Protein AF-A0A1E4SS97-F1 (afdb_monomer_lite)

pLDDT: mean 75.09, std 14.87, range [43.16, 93.31]

Secondary structure (DSSP, 8-state):
-HHHHTTS----HHHHS----------HHHHHHHHHHTT------HHHHHHHHHHHHHHHHHHHTTTTTS-----TT-GGGTS---TTT--------HHHHHHHHHT----GGGT-TT--GGG-

Radius of gyration: 25.34 Å; chains: 1; bounding box: 56×34×71 Å

Foldseek 3Di:
DVVVVVVPPDDDPCNVQPQQPQPDQDDLVVLLVVCVVVVHDSPDDPVVSVVSRVVVSNVVSSVCVVVPPDPPPDDDDDPPVVPPPPVVVPPPDPDCDPVNVVVCLVVDDQDVVVVSPPDDSVVD

Structure (mmCIF, N/CA/C/O backbone):
data_AF-A0A1E4SS97-F1
#
_entry.id   AF-A0A1E4SS97-F1
#
loop_
_atom_site.group_PDB
_atom_site.id
_atom_site.type_symbol
_atom_site.label_atom_id
_atom_site.label_alt_id
_atom_site.label_comp_id
_atom_site.label_asym_id
_atom_site.label_entity_id
_atom_site.label_seq_id
_atom_site.pdbx_PDB_ins_code
_atom_site.Cartn_x
_atom_site.Cartn_y
_atom_site.Cartn_z
_atom_site.occupancy
_atom_site.B_iso_or_equiv
_atom_site.auth_seq_id
_atom_site.auth_comp_id
_atom_site.auth_asym_id
_atom_site.auth_atom_id
_atom_site.pdbx_PDB_model_num
ATOM 1 N N . GLN A 1 1 ? 13.329 -4.434 40.244 1.00 61.56 1 GLN A N 1
ATOM 2 C CA . GLN A 1 1 ? 13.500 -3.279 39.335 1.00 61.56 1 GLN A CA 1
ATOM 3 C C . GLN A 1 1 ? 12.632 -3.389 38.078 1.00 61.56 1 GLN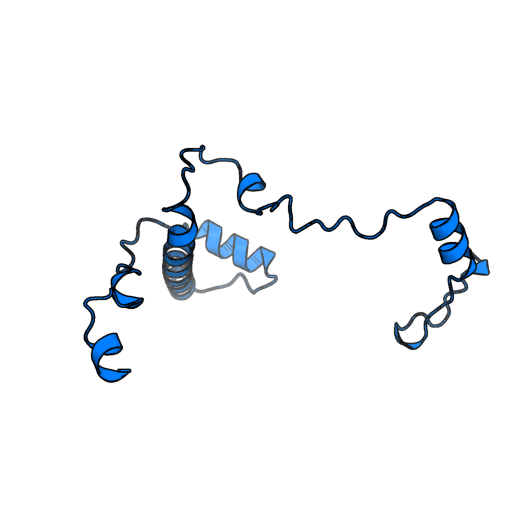 A C 1
ATOM 5 O O . GLN A 1 1 ? 11.941 -2.434 37.769 1.00 61.56 1 GLN A O 1
ATOM 10 N N . ILE A 1 2 ? 12.565 -4.538 37.392 1.00 74.44 2 ILE A N 1
ATOM 11 C CA . ILE A 1 2 ? 11.685 -4.705 36.210 1.00 74.44 2 ILE A CA 1
ATOM 12 C C . ILE A 1 2 ? 10.187 -4.711 36.585 1.00 74.44 2 ILE A C 1
ATOM 14 O O . ILE A 1 2 ? 9.381 -4.032 35.962 1.00 74.44 2 ILE A O 1
ATOM 18 N N . GLN A 1 3 ? 9.805 -5.406 37.663 1.00 78.31 3 GLN A N 1
ATOM 19 C CA . GLN A 1 3 ? 8.399 -5.484 38.102 1.00 78.31 3 GLN A CA 1
ATOM 20 C C . GLN A 1 3 ? 7.800 -4.146 38.562 1.00 78.31 3 GLN A C 1
ATOM 22 O O . GLN A 1 3 ? 6.588 -3.980 38.523 1.00 78.31 3 GLN A O 1
ATOM 27 N N . SER A 1 4 ? 8.622 -3.197 39.016 1.00 80.69 4 SER A N 1
ATOM 28 C CA . SER A 1 4 ? 8.157 -1.845 39.353 1.00 80.69 4 SER A CA 1
ATOM 29 C C . SER A 1 4 ? 7.884 -1.002 38.107 1.00 80.69 4 SER A C 1
ATOM 31 O O . SER A 1 4 ? 7.065 -0.097 38.171 1.00 80.69 4 SER A O 1
ATOM 33 N N . LEU A 1 5 ? 8.526 -1.324 36.979 1.00 79.62 5 LEU A N 1
ATOM 34 C CA . LEU A 1 5 ? 8.365 -0.622 35.706 1.00 79.62 5 LEU A CA 1
ATOM 35 C C . LEU A 1 5 ? 7.023 -0.974 35.044 1.00 79.62 5 LEU A C 1
ATOM 37 O O . LEU A 1 5 ? 6.318 -0.089 34.586 1.00 79.62 5 LEU A O 1
ATOM 41 N N . PHE A 1 6 ? 6.608 -2.244 35.116 1.00 79.38 6 PHE A N 1
ATOM 42 C CA . PHE A 1 6 ? 5.282 -2.696 34.660 1.00 79.38 6 PHE A CA 1
ATOM 43 C C . PHE A 1 6 ? 4.113 -2.257 35.555 1.00 79.38 6 PHE A C 1
ATOM 45 O O . PHE A 1 6 ? 2.960 -2.381 35.161 1.00 79.38 6 PHE A O 1
ATOM 52 N N . LYS A 1 7 ? 4.395 -1.781 36.774 1.00 84.75 7 LYS A N 1
ATOM 53 C CA . LYS A 1 7 ? 3.386 -1.232 37.697 1.00 84.75 7 LYS A CA 1
ATOM 54 C C . LYS A 1 7 ? 3.227 0.282 37.562 1.00 84.75 7 LYS A C 1
ATOM 56 O O . LYS A 1 7 ? 2.414 0.865 38.276 1.00 84.75 7 LYS A O 1
ATOM 61 N N . ALA A 1 8 ? 4.021 0.919 36.702 1.00 82.56 8 ALA A N 1
ATOM 62 C CA . ALA A 1 8 ? 3.850 2.328 36.410 1.00 82.56 8 ALA A CA 1
ATO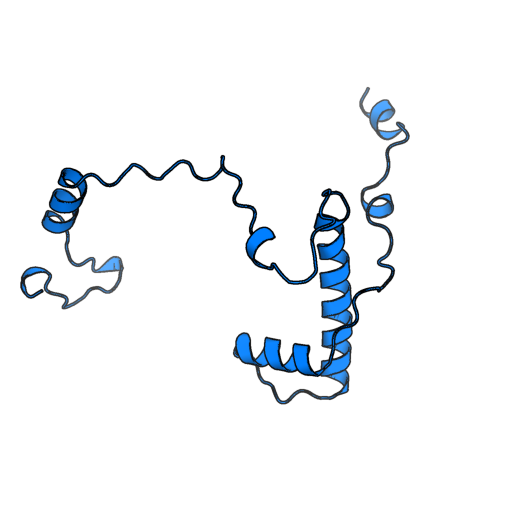M 63 C C . ALA A 1 8 ? 2.520 2.530 35.659 1.00 82.56 8 ALA A C 1
ATOM 65 O O . ALA A 1 8 ? 2.199 1.729 34.780 1.00 82.56 8 ALA A O 1
ATOM 66 N N . PRO A 1 9 ? 1.742 3.575 35.986 1.00 81.62 9 PRO A N 1
ATOM 67 C CA . PRO A 1 9 ? 0.533 3.910 35.249 1.00 81.62 9 PRO A CA 1
ATOM 68 C C . PRO A 1 9 ? 0.929 4.499 33.892 1.00 81.62 9 PRO A C 1
ATOM 70 O O . PRO A 1 9 ? 1.092 5.707 33.740 1.00 81.62 9 PRO A O 1
ATOM 73 N N . THR A 1 10 ? 1.145 3.626 32.916 1.00 83.62 10 THR A N 1
ATOM 74 C CA . THR A 1 10 ? 1.391 3.983 31.518 1.00 83.62 10 THR A CA 1
ATOM 75 C C . THR A 1 10 ? 0.208 3.540 30.682 1.00 83.62 10 THR A C 1
ATOM 77 O O . THR A 1 10 ? -0.300 2.439 30.894 1.00 83.62 10 THR A O 1
ATOM 80 N N . TRP A 1 11 ? -0.196 4.360 29.715 1.00 80.44 11 TRP A N 1
ATOM 81 C CA . TRP A 1 11 ? -1.229 3.962 28.765 1.00 80.44 11 TRP A CA 1
ATOM 82 C C . TRP A 1 11 ? -0.807 2.724 27.986 1.00 80.44 11 TRP A C 1
ATOM 84 O O . TRP A 1 11 ? 0.344 2.607 27.550 1.00 80.44 11 TRP A O 1
ATOM 94 N N . SER A 1 12 ? -1.750 1.809 27.788 1.00 83.50 12 SER A N 1
ATOM 95 C CA . SER A 1 12 ? -1.553 0.738 26.821 1.00 83.50 12 SER A CA 1
ATOM 96 C C . SER A 1 12 ? -1.679 1.291 25.399 1.00 83.50 12 SER A C 1
ATOM 98 O O . SER A 1 12 ? -2.383 2.267 25.143 1.00 83.50 12 SER A O 1
ATOM 100 N N . VAL A 1 13 ? -1.014 0.654 24.433 1.00 80.00 13 VAL A N 1
ATOM 101 C CA . VAL A 1 13 ? -1.152 1.034 23.013 1.00 80.00 13 VAL A CA 1
ATOM 102 C C . VAL A 1 13 ? -2.613 0.914 22.552 1.00 80.00 13 VAL A C 1
ATOM 104 O O . VAL A 1 13 ? -3.061 1.690 21.717 1.00 80.00 13 VAL A O 1
ATOM 107 N N . GLN A 1 14 ? -3.367 -0.019 23.138 1.00 80.62 14 GLN A N 1
ATOM 108 C CA . GLN A 1 14 ? -4.795 -0.207 22.874 1.00 80.62 14 GLN A CA 1
ATOM 109 C C . GLN A 1 14 ? -5.657 0.925 23.444 1.00 80.62 14 GLN A C 1
ATOM 111 O O . GLN A 1 14 ? -6.658 1.276 22.840 1.00 80.62 14 GLN A O 1
ATOM 116 N N . GLU A 1 15 ? -5.282 1.503 24.586 1.00 77.25 15 GLU A N 1
ATOM 117 C CA . GLU A 1 15 ? -5.957 2.685 25.142 1.00 77.25 15 GLU A CA 1
ATOM 118 C C . GLU A 1 15 ? -5.622 3.950 24.353 1.00 77.25 15 GLU A C 1
ATOM 120 O O . GLU A 1 15 ? -6.464 4.831 24.200 1.00 77.25 15 GLU A O 1
ATOM 125 N N . LEU A 1 16 ? -4.391 4.041 23.845 1.00 76.06 16 LEU A N 1
ATOM 126 C CA . LEU A 1 16 ? -3.957 5.167 23.026 1.00 76.06 16 LEU A CA 1
ATOM 127 C C . LEU A 1 16 ? -4.688 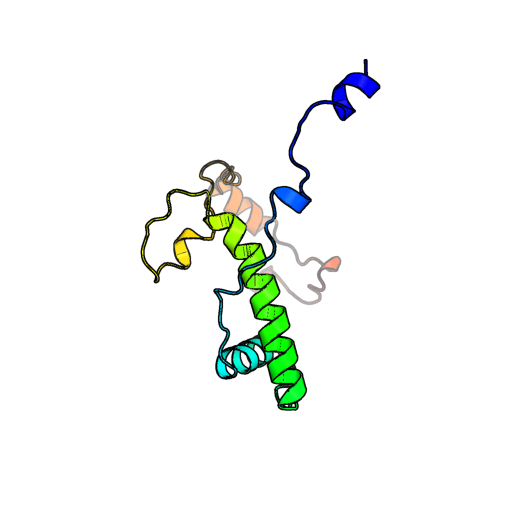5.180 21.675 1.00 76.06 16 LEU A C 1
ATOM 129 O O . LEU A 1 16 ? -5.172 6.224 21.244 1.00 76.06 16 LEU A O 1
ATOM 133 N N . LEU A 1 17 ? -4.814 4.015 21.039 1.00 73.81 17 LEU A N 1
ATOM 134 C CA . LEU A 1 17 ? -5.598 3.814 19.823 1.00 73.81 17 LEU A CA 1
ATOM 135 C C . LEU A 1 17 ? -7.081 3.690 20.195 1.00 73.81 17 LEU A C 1
ATOM 137 O O . LEU A 1 17 ? -7.597 2.589 20.374 1.00 73.81 17 LEU A O 1
ATOM 141 N N . HIS A 1 18 ? -7.762 4.825 20.350 1.00 68.50 18 HIS A N 1
ATOM 142 C CA . HIS A 1 18 ? -9.192 4.841 20.654 1.00 68.50 18 HIS A CA 1
ATOM 143 C C . HIS A 1 18 ? -9.960 4.036 19.592 1.00 68.50 18 HIS A C 1
ATOM 145 O O . HIS A 1 18 ? -9.584 4.015 18.418 1.00 68.50 18 HIS A O 1
ATOM 151 N N . ALA A 1 19 ? -11.039 3.353 19.995 1.00 60.12 19 ALA A N 1
ATOM 152 C CA . ALA A 1 19 ? -11.884 2.642 19.041 1.00 60.12 19 ALA A CA 1
ATOM 153 C C . ALA A 1 19 ? -12.340 3.632 17.952 1.00 60.12 19 ALA A C 1
ATOM 155 O O . ALA A 1 19 ? -12.828 4.710 18.308 1.00 60.12 19 ALA A O 1
ATOM 156 N N . PRO A 1 20 ? -12.161 3.306 16.658 1.00 58.09 20 PRO A N 1
ATOM 157 C CA . PRO A 1 20 ? -12.397 4.247 15.575 1.00 58.09 20 PRO A CA 1
ATOM 158 C C . PRO A 1 20 ? -13.853 4.714 15.617 1.00 58.09 20 PRO A C 1
ATOM 160 O O . PRO A 1 20 ? -14.768 3.959 15.294 1.00 58.09 20 PRO A O 1
ATOM 163 N N . GLN A 1 21 ? -14.076 5.963 16.026 1.00 59.09 21 GLN A N 1
ATOM 164 C CA . GLN A 1 21 ? -15.313 6.668 15.717 1.00 59.09 21 GLN A CA 1
ATOM 165 C C . GLN A 1 21 ? -15.261 6.879 14.203 1.00 59.09 21 GLN A C 1
ATOM 167 O O . GLN A 1 21 ? -14.374 7.562 13.690 1.00 59.09 21 GLN A O 1
ATOM 172 N N . SER A 1 22 ? -16.104 6.152 13.475 1.00 58.75 22 SER A N 1
ATOM 173 C CA . SER A 1 22 ? -16.066 6.049 12.018 1.00 58.75 22 SER A CA 1
ATOM 174 C C . SER A 1 22 ? -16.521 7.356 11.362 1.00 58.75 22 SER A C 1
ATOM 176 O O . SER A 1 22 ? -17.655 7.466 10.904 1.00 58.75 22 SER A O 1
ATOM 178 N N . ASP A 1 23 ? -15.630 8.344 11.318 1.00 65.00 23 ASP A N 1
ATOM 179 C CA . ASP A 1 23 ? -15.859 9.621 10.632 1.00 65.00 23 ASP A CA 1
ATOM 180 C C . ASP A 1 23 ? -15.631 9.518 9.114 1.00 65.00 23 ASP A C 1
ATOM 182 O O . ASP A 1 23 ? -16.080 10.373 8.351 1.00 65.00 23 ASP A O 1
ATOM 186 N N . VAL A 1 24 ? -14.917 8.486 8.647 1.00 72.00 24 VAL A N 1
ATOM 187 C CA . VAL A 1 24 ? -14.557 8.335 7.231 1.00 72.00 24 VAL A CA 1
ATOM 188 C C . VAL A 1 24 ? -15.586 7.467 6.513 1.00 72.00 24 VAL A C 1
ATOM 190 O O . VAL A 1 24 ? -15.517 6.238 6.545 1.00 72.00 24 VAL A O 1
ATOM 193 N N . SER A 1 25 ? -16.531 8.105 5.825 1.00 78.88 25 SER A N 1
ATOM 194 C CA . SER A 1 25 ? -17.457 7.419 4.920 1.00 78.88 25 SER A CA 1
ATOM 195 C C . SER A 1 25 ? -16.825 7.236 3.539 1.00 78.88 25 SER A C 1
ATOM 197 O O . SER A 1 25 ? -16.277 8.179 2.966 1.00 78.88 25 SER A O 1
ATOM 199 N N . ILE A 1 26 ? -16.891 6.017 3.000 1.00 82.75 26 ILE A N 1
ATOM 200 C CA . ILE A 1 26 ? -16.358 5.685 1.678 1.00 82.75 26 ILE A CA 1
ATOM 201 C C . ILE A 1 26 ? -17.514 5.408 0.726 1.00 82.75 26 ILE A C 1
ATOM 203 O O . ILE A 1 26 ? -18.322 4.513 0.957 1.00 82.75 26 ILE A O 1
ATOM 207 N N . ASP A 1 27 ? -17.558 6.162 -0.371 1.00 86.88 27 ASP A N 1
ATOM 208 C CA . ASP A 1 27 ? -18.530 5.942 -1.437 1.00 86.88 27 ASP A CA 1
ATOM 209 C C . ASP A 1 27 ? -18.246 4.646 -2.219 1.00 86.88 27 ASP A C 1
ATOM 211 O O . ASP A 1 27 ? -17.094 4.312 -2.523 1.00 86.88 27 ASP A O 1
ATOM 215 N N . LYS A 1 28 ? -19.317 3.961 -2.633 1.00 82.31 28 LYS A N 1
ATOM 216 C CA . LYS A 1 28 ? -19.271 2.740 -3.456 1.00 82.31 28 LYS A CA 1
ATOM 217 C C . LYS A 1 28 ? -18.509 2.974 -4.772 1.00 82.31 28 LYS A C 1
ATOM 219 O O . LYS A 1 28 ? -17.689 2.156 -5.197 1.00 82.31 28 LYS A O 1
ATOM 224 N N . GLY A 1 29 ? -18.657 4.159 -5.373 1.00 85.19 29 GLY A N 1
ATOM 225 C CA . GLY A 1 29 ? -17.916 4.551 -6.573 1.00 85.19 29 GLY A CA 1
ATOM 226 C C . GLY A 1 29 ? -16.394 4.575 -6.385 1.00 85.19 29 GLY A C 1
ATOM 227 O O . GLY A 1 29 ? -15.652 4.290 -7.330 1.00 85.19 29 GLY A O 1
ATOM 228 N N . SER A 1 30 ? -15.907 4.865 -5.176 1.00 87.06 30 SER A N 1
ATOM 229 C CA . SER A 1 30 ? -14.476 4.849 -4.851 1.00 87.06 30 SER A CA 1
ATOM 230 C C . SER A 1 30 ? -13.926 3.428 -4.753 1.00 87.06 30 SER A C 1
ATOM 232 O O . SER A 1 30 ? -12.834 3.171 -5.261 1.00 87.06 30 SER A O 1
ATOM 234 N N . VAL A 1 31 ? -14.698 2.486 -4.204 1.00 88.75 31 VAL A N 1
ATOM 235 C CA . VAL A 1 31 ? -14.313 1.065 -4.134 1.00 88.75 31 VAL A CA 1
ATOM 236 C C . VAL A 1 31 ? -14.104 0.499 -5.540 1.00 88.75 31 VAL A C 1
ATOM 238 O O . VAL A 1 31 ? -13.052 -0.072 -5.829 1.00 88.75 31 VAL A O 1
ATOM 241 N N . ARG A 1 32 ? -15.035 0.751 -6.469 1.00 88.19 32 ARG A N 1
ATOM 242 C CA . ARG A 1 32 ? -14.899 0.302 -7.870 1.00 88.19 32 ARG A CA 1
ATOM 243 C C . ARG A 1 32 ? -13.702 0.924 -8.583 1.00 88.19 32 ARG A C 1
ATOM 245 O O . ARG A 1 32 ? -13.032 0.246 -9.363 1.00 88.19 32 ARG A O 1
ATOM 252 N N . LYS A 1 33 ? -13.413 2.204 -8.322 1.00 90.50 33 LYS A N 1
ATOM 253 C CA . LYS A 1 33 ? -12.223 2.880 -8.867 1.00 90.50 33 LYS A CA 1
ATOM 254 C C . LYS A 1 33 ? -10.938 2.223 -8.373 1.00 90.50 33 LYS A C 1
ATOM 256 O O . LYS A 1 33 ? -10.060 1.961 -9.189 1.00 90.50 33 LYS A O 1
ATOM 261 N N . ILE A 1 34 ? -10.846 1.928 -7.076 1.00 91.06 34 ILE A N 1
ATOM 262 C CA . ILE A 1 34 ? -9.681 1.259 -6.485 1.00 91.06 34 ILE A CA 1
ATOM 263 C C . ILE A 1 34 ? -9.502 -0.127 -7.102 1.00 91.06 34 ILE A C 1
ATOM 265 O O . ILE A 1 34 ? -8.418 -0.426 -7.591 1.00 91.06 34 ILE A O 1
ATOM 269 N N . LEU A 1 35 ? -10.568 -0.928 -7.193 1.00 91.88 35 LEU A N 1
ATOM 270 C CA . LEU A 1 35 ? -10.507 -2.252 -7.823 1.00 91.88 35 LEU A CA 1
ATOM 271 C C . LEU A 1 35 ? -9.994 -2.178 -9.265 1.00 91.88 35 LEU A C 1
ATOM 273 O O . LEU A 1 35 ? -9.106 -2.941 -9.643 1.00 91.88 35 LEU A O 1
ATOM 277 N N . LYS A 1 36 ? -10.484 -1.207 -10.045 1.00 93.25 36 LYS A N 1
ATOM 278 C CA . LYS A 1 36 ? -10.028 -0.981 -11.420 1.00 93.25 36 LYS A CA 1
ATOM 279 C C . LYS A 1 36 ? -8.545 -0.602 -11.489 1.00 93.25 36 LYS A C 1
ATOM 281 O O . LYS A 1 36 ? -7.830 -1.135 -12.332 1.00 93.25 36 LYS A O 1
ATOM 286 N N . LEU A 1 37 ? -8.084 0.309 -10.629 1.00 93.31 37 LEU A N 1
ATOM 287 C CA . LEU A 1 37 ? -6.681 0.747 -10.590 1.00 93.31 37 LEU A CA 1
ATOM 288 C C . LEU A 1 37 ? -5.738 -0.367 -10.123 1.00 93.31 37 LEU A C 1
ATOM 290 O O . LEU A 1 37 ? -4.616 -0.461 -10.607 1.00 93.31 37 LEU A O 1
ATOM 294 N N . SER A 1 38 ? -6.207 -1.238 -9.233 1.00 93.00 38 SER A N 1
ATOM 295 C CA . SER A 1 38 ? -5.469 -2.413 -8.769 1.00 93.00 38 SER A CA 1
ATOM 296 C C . SER A 1 38 ? -5.464 -3.572 -9.774 1.00 93.00 38 SER A C 1
ATOM 298 O O . SER A 1 38 ? -4.880 -4.613 -9.486 1.00 93.00 38 SER A O 1
ATOM 300 N N . GLY A 1 39 ? -6.121 -3.430 -10.933 1.00 92.12 39 GLY A N 1
ATOM 301 C CA . GLY A 1 39 ? -6.246 -4.507 -11.920 1.00 92.12 39 GLY A CA 1
ATOM 302 C C . GLY A 1 39 ? -7.090 -5.690 -11.430 1.00 92.12 39 GLY A C 1
ATOM 303 O O . GLY A 1 39 ? -6.947 -6.803 -11.936 1.00 92.12 39 GLY A O 1
ATOM 304 N N . LEU A 1 40 ? -7.951 -5.469 -10.434 1.00 91.44 40 LEU A N 1
ATOM 305 C CA . LEU A 1 40 ? -8.843 -6.478 -9.874 1.00 91.44 40 LEU A CA 1
ATOM 306 C C . LEU A 1 40 ? -10.183 -6.494 -10.615 1.00 91.44 40 LEU A C 1
ATOM 308 O O . LEU A 1 40 ? -10.575 -5.534 -11.281 1.00 91.44 40 LEU A O 1
ATOM 312 N N . LYS A 1 41 ? -10.904 -7.613 -10.492 1.00 88.88 41 LYS A N 1
ATOM 313 C CA . LYS A 1 41 ? -12.236 -7.760 -11.086 1.00 88.88 41 LYS A CA 1
ATOM 314 C C . LYS A 1 41 ? -13.193 -6.727 -10.489 1.00 88.88 41 LYS A C 1
ATOM 316 O O . LYS A 1 41 ? -13.274 -6.585 -9.273 1.00 88.88 41 LYS A O 1
ATOM 321 N N . THR A 1 42 ? -13.921 -6.033 -11.358 1.00 82.00 42 THR A N 1
ATOM 322 C CA . THR A 1 42 ? -14.882 -4.986 -10.978 1.00 82.00 42 THR A CA 1
ATOM 323 C C . THR A 1 42 ? -16.316 -5.492 -10.857 1.00 82.00 42 THR A C 1
ATOM 325 O O . THR A 1 42 ? -17.156 -4.788 -10.304 1.00 82.00 42 THR A O 1
ATOM 328 N N . ASP A 1 43 ? -16.592 -6.698 -11.357 1.00 84.12 43 ASP A N 1
ATOM 329 C CA . ASP A 1 43 ? -17.890 -7.363 -11.233 1.00 84.12 43 ASP A CA 1
ATOM 330 C C . ASP A 1 43 ? -17.995 -8.029 -9.857 1.00 84.12 43 ASP A C 1
ATOM 332 O O . ASP A 1 43 ? -17.782 -9.233 -9.708 1.00 84.12 43 ASP A O 1
ATOM 336 N N . ILE A 1 44 ? -18.257 -7.208 -8.842 1.00 85.81 44 ILE A N 1
ATOM 337 C CA . ILE A 1 44 ? -18.479 -7.631 -7.457 1.00 85.81 44 ILE A CA 1
ATOM 338 C C . ILE A 1 44 ? -19.953 -7.495 -7.078 1.00 85.81 44 ILE A C 1
ATOM 340 O O . ILE A 1 44 ? -20.681 -6.666 -7.629 1.00 85.81 44 ILE A O 1
ATOM 344 N N . THR A 1 45 ? -20.399 -8.317 -6.131 1.00 90.75 45 THR A N 1
ATOM 345 C CA . THR A 1 45 ? -21.759 -8.209 -5.589 1.00 90.75 45 THR A CA 1
ATOM 346 C C . THR A 1 45 ? -21.896 -6.976 -4.693 1.00 90.75 45 THR A C 1
ATOM 348 O O . THR A 1 45 ? -20.920 -6.505 -4.111 1.00 90.75 45 THR A O 1
ATOM 351 N N . GLU A 1 46 ? -23.117 -6.457 -4.533 1.00 87.06 46 GLU A N 1
ATOM 352 C CA . GLU A 1 46 ? -23.362 -5.281 -3.681 1.00 87.06 46 GLU A CA 1
ATOM 353 C C . GLU A 1 46 ? -22.967 -5.528 -2.212 1.00 87.06 46 GLU A C 1
ATOM 355 O O . GLU A 1 46 ? -22.455 -4.633 -1.545 1.00 87.06 46 GLU A O 1
ATOM 360 N N . GLN A 1 47 ? -23.116 -6.768 -1.738 1.00 88.62 47 GLN A N 1
ATOM 361 C CA . GLN A 1 47 ? -22.702 -7.178 -0.396 1.00 88.62 47 GLN A CA 1
ATOM 362 C C . GLN A 1 47 ? -21.174 -7.169 -0.224 1.00 88.62 47 GLN A C 1
ATOM 364 O O . GLN A 1 47 ? -20.660 -6.778 0.824 1.00 88.62 47 GLN A O 1
ATOM 369 N N . GLU A 1 48 ? -20.426 -7.603 -1.241 1.00 87.25 48 GLU A N 1
ATOM 370 C CA . GLU A 1 48 ? -18.961 -7.537 -1.226 1.00 87.25 48 GLU A CA 1
ATOM 371 C C . GLU A 1 48 ? -18.469 -6.093 -1.315 1.00 87.25 48 GLU A C 1
ATOM 373 O O . GLU A 1 48 ? -17.496 -5.736 -0.656 1.00 87.25 48 GLU A O 1
ATOM 378 N N . GLU A 1 49 ? -19.158 -5.255 -2.089 1.00 88.44 49 GLU A N 1
ATOM 379 C CA . GLU A 1 49 ? -18.863 -3.829 -2.208 1.00 88.44 49 GLU A CA 1
ATOM 380 C C . GLU A 1 49 ? -19.019 -3.100 -0.868 1.00 88.44 49 GLU A C 1
ATOM 382 O O . GLU A 1 49 ? -18.136 -2.337 -0.477 1.00 88.44 49 GLU A O 1
ATOM 387 N N . GLU A 1 50 ? -20.097 -3.381 -0.135 1.00 89.19 50 GLU A N 1
ATOM 388 C CA . GLU A 1 50 ? -20.350 -2.821 1.195 1.00 89.19 50 GLU A CA 1
ATOM 389 C C . GLU A 1 50 ? -19.314 -3.299 2.218 1.00 89.19 50 GLU A C 1
ATOM 391 O O . GLU A 1 50 ? -18.699 -2.487 2.909 1.00 89.19 50 GLU A O 1
ATOM 396 N N . ARG A 1 51 ? -19.004 -4.600 2.227 1.00 90.56 51 ARG A N 1
ATOM 397 C CA . ARG A 1 51 ? -17.955 -5.156 3.091 1.00 90.56 51 ARG A CA 1
ATOM 398 C C . ARG A 1 51 ? -16.584 -4.531 2.818 1.00 90.56 51 ARG A C 1
ATOM 400 O O . ARG A 1 51 ? -15.813 -4.293 3.748 1.00 90.56 51 ARG A O 1
ATOM 407 N N . LEU A 1 52 ? -16.251 -4.292 1.549 1.00 89.88 52 LEU A N 1
ATOM 408 C CA . LEU A 1 52 ? -15.003 -3.631 1.166 1.00 89.88 52 LEU A CA 1
ATOM 409 C C . LEU A 1 52 ? -14.996 -2.158 1.580 1.00 89.88 52 LEU A C 1
ATOM 411 O O . LEU A 1 52 ? -13.964 -1.677 2.045 1.00 89.88 52 LEU A O 1
ATOM 415 N N . ALA A 1 53 ? -16.126 -1.460 1.458 1.00 89.38 53 ALA A N 1
ATOM 416 C CA . ALA A 1 53 ? -16.261 -0.080 1.912 1.00 89.38 53 ALA A CA 1
ATOM 417 C C . ALA A 1 53 ? -16.067 0.039 3.434 1.00 89.38 53 ALA A C 1
ATOM 419 O O . ALA A 1 53 ? -15.302 0.892 3.883 1.00 89.38 53 ALA A O 1
ATOM 420 N N . GLU A 1 54 ? -16.677 -0.848 4.223 1.00 88.44 54 GLU A N 1
ATOM 421 C CA . GLU A 1 54 ? -16.508 -0.903 5.683 1.00 88.44 54 GLU A CA 1
ATOM 422 C C . GLU A 1 54 ? -15.063 -1.221 6.089 1.00 88.44 54 GLU A C 1
ATOM 424 O O . GLU A 1 54 ? -14.477 -0.557 6.954 1.00 88.44 54 GLU A O 1
ATOM 429 N N . ALA A 1 55 ? -14.453 -2.216 5.438 1.00 88.56 55 ALA A N 1
ATOM 430 C CA . ALA A 1 55 ? -13.070 -2.593 5.704 1.00 88.56 55 ALA A CA 1
ATOM 431 C C . ALA A 1 55 ? -12.108 -1.439 5.386 1.00 88.56 55 ALA A C 1
ATOM 433 O O . ALA A 1 55 ? -11.224 -1.124 6.186 1.00 88.56 55 ALA A O 1
ATOM 434 N N . LEU A 1 56 ? -12.305 -0.775 4.245 1.00 89.31 56 LEU A N 1
ATOM 435 C CA . LEU A 1 56 ? -11.480 0.352 3.828 1.00 89.31 56 LEU A CA 1
ATOM 436 C C . LEU A 1 56 ? -11.708 1.580 4.724 1.00 89.31 56 LEU A C 1
ATOM 438 O O . LEU A 1 56 ? -10.750 2.276 5.048 1.00 89.31 56 LEU A O 1
ATOM 442 N N . SER A 1 57 ? -12.938 1.815 5.189 1.00 87.31 57 SER A N 1
ATOM 443 C CA . SER A 1 57 ? -13.259 2.877 6.152 1.00 87.31 57 SER A CA 1
ATOM 444 C C . SER A 1 57 ? -12.522 2.659 7.475 1.00 87.31 57 SER A C 1
ATOM 446 O O . SER A 1 57 ? -11.887 3.578 8.001 1.00 87.31 57 SER A O 1
ATOM 448 N N . THR A 1 58 ? -12.507 1.419 7.968 1.00 85.25 58 THR A N 1
ATOM 449 C CA . THR A 1 58 ? -11.785 1.043 9.191 1.00 85.25 58 THR A CA 1
ATOM 450 C C . THR A 1 58 ? -10.282 1.278 9.039 1.00 85.25 58 THR A C 1
ATOM 452 O O . THR A 1 58 ? -9.653 1.895 9.900 1.00 85.25 58 THR A O 1
ATOM 455 N N . GLN A 1 59 ? -9.706 0.838 7.916 1.00 86.38 59 GLN A N 1
ATOM 456 C CA . GLN A 1 59 ? -8.290 1.044 7.605 1.00 86.38 59 GLN A CA 1
ATOM 457 C C . GLN A 1 59 ? -7.941 2.532 7.498 1.00 86.38 59 GLN A C 1
ATOM 459 O O . GLN A 1 59 ? -6.943 2.972 8.065 1.00 86.38 59 GLN A O 1
ATOM 464 N N . MET A 1 60 ? -8.774 3.322 6.819 1.00 83.94 60 MET A N 1
ATOM 465 C CA . MET A 1 60 ? -8.541 4.753 6.648 1.00 83.94 60 MET A CA 1
ATOM 466 C C . MET A 1 60 ? -8.671 5.514 7.968 1.00 83.94 60 MET A C 1
ATOM 468 O O . MET A 1 60 ? -7.888 6.420 8.234 1.00 83.94 60 MET A O 1
ATOM 472 N N . THR A 1 61 ? -9.605 5.114 8.832 1.00 82.44 61 THR A N 1
ATOM 473 C CA . THR A 1 61 ? -9.761 5.707 10.166 1.00 82.44 61 THR A CA 1
ATOM 474 C C . THR A 1 61 ? -8.554 5.388 11.046 1.00 82.44 61 THR A C 1
ATOM 476 O O . THR A 1 61 ? -8.055 6.260 11.751 1.00 82.44 61 THR A O 1
ATOM 479 N N . PHE A 1 62 ? -8.004 4.175 10.958 1.00 83.00 62 PHE A N 1
ATOM 480 C CA . PHE A 1 62 ? -6.748 3.852 11.632 1.00 83.00 62 PHE A CA 1
ATOM 481 C C . PHE A 1 62 ? -5.587 4.717 11.116 1.00 83.00 62 PHE A C 1
ATOM 483 O O . PHE A 1 62 ? -4.864 5.316 11.906 1.00 83.00 62 PHE A O 1
ATOM 490 N N . ILE A 1 63 ? -5.458 4.862 9.795 1.00 82.56 63 ILE A N 1
ATOM 491 C CA . ILE A 1 63 ? -4.427 5.701 9.167 1.00 82.56 63 ILE A CA 1
ATOM 492 C C . ILE A 1 63 ? -4.597 7.185 9.536 1.00 82.56 63 ILE A C 1
ATOM 494 O O . ILE A 1 63 ? -3.597 7.879 9.716 1.00 82.56 63 ILE A O 1
ATOM 498 N N . LYS A 1 64 ? -5.832 7.673 9.718 1.00 77.75 64 LYS A N 1
ATOM 499 C CA . LYS A 1 64 ? -6.133 9.056 10.128 1.00 77.75 64 LYS A CA 1
ATOM 500 C C . LYS A 1 64 ? -5.427 9.453 11.431 1.00 77.75 64 LYS A C 1
ATOM 502 O O . LYS A 1 64 ? -4.964 10.587 11.532 1.00 77.75 64 LYS A O 1
ATOM 507 N N . HIS A 1 65 ? -5.237 8.519 12.367 1.00 76.56 65 HIS A N 1
ATOM 508 C CA . HIS A 1 65 ? -4.525 8.767 13.629 1.00 76.56 65 HIS A CA 1
ATOM 509 C C . HIS A 1 65 ? -3.072 9.236 13.418 1.00 76.56 65 HIS A C 1
ATOM 511 O O . HIS A 1 65 ? -2.503 9.886 14.292 1.00 76.56 65 HIS A O 1
A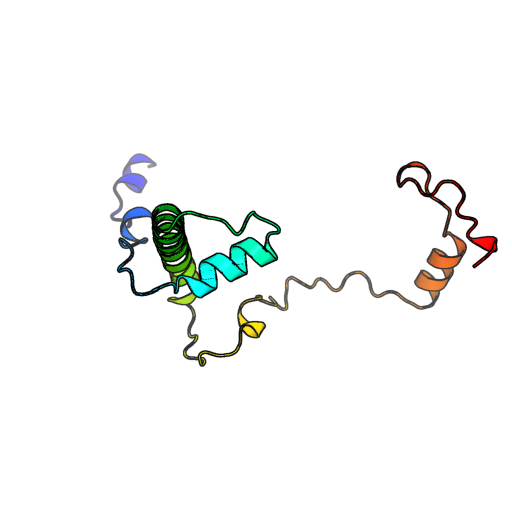TOM 517 N N . LEU A 1 66 ? -2.466 8.963 12.254 1.00 74.56 66 LEU A N 1
ATOM 518 C CA . LEU A 1 66 ? -1.138 9.484 11.904 1.00 74.56 66 LEU A CA 1
ATOM 519 C C . LEU A 1 66 ? -1.131 11.005 11.677 1.00 74.56 66 LEU A C 1
ATOM 521 O O . LEU A 1 66 ? -0.073 11.623 11.787 1.00 74.56 66 LEU A O 1
ATOM 525 N N . TYR A 1 67 ? -2.288 11.603 11.377 1.00 70.44 67 TYR A N 1
ATOM 526 C CA . TYR A 1 67 ? -2.435 13.023 11.041 1.00 70.44 67 TYR A CA 1
ATOM 527 C C . TYR A 1 67 ? -3.015 13.862 12.187 1.00 70.44 67 TYR A C 1
ATOM 529 O O . TYR A 1 67 ? -2.826 15.075 12.205 1.00 70.44 67 TYR A O 1
ATOM 537 N N . GLU A 1 68 ? -3.673 13.239 13.170 1.00 67.69 68 GLU A N 1
ATOM 538 C CA . GLU A 1 68 ? -4.339 13.930 14.290 1.00 67.69 68 GLU A CA 1
ATOM 539 C C . GLU A 1 68 ? -3.365 14.619 15.269 1.00 67.69 68 GLU A C 1
ATOM 541 O O . GLU A 1 68 ? -3.771 15.511 16.010 1.00 67.69 68 GLU A O 1
ATOM 546 N N . GLY A 1 69 ? -2.076 14.254 15.251 1.00 59.03 69 GLY A N 1
ATOM 547 C CA . GLY A 1 69 ? -1.024 14.852 16.090 1.00 59.03 69 GLY A CA 1
ATOM 548 C C . GLY A 1 69 ? -0.053 15.789 15.361 1.00 59.03 69 GLY A C 1
ATOM 549 O O . GLY A 1 69 ? 0.850 16.339 15.989 1.00 59.03 69 GLY A O 1
ATOM 550 N N . SER A 1 70 ? -0.197 15.960 14.046 1.00 53.72 70 SER A N 1
ATOM 551 C CA . SER A 1 70 ? 0.510 17.003 13.298 1.00 53.72 70 SER A CA 1
ATOM 552 C C . SER A 1 70 ? -0.368 18.247 13.258 1.00 53.72 70 SER A C 1
ATOM 554 O O . SER A 1 70 ? -1.555 18.117 12.983 1.00 53.72 70 SER A O 1
ATOM 556 N N . ASP A 1 71 ? 0.187 19.438 13.488 1.00 48.09 71 ASP A N 1
ATOM 557 C CA . ASP A 1 71 ? -0.479 20.742 13.307 1.00 48.09 71 ASP A CA 1
ATOM 558 C C . ASP A 1 71 ? -0.865 21.014 11.831 1.00 48.09 71 ASP A C 1
ATOM 560 O O . ASP A 1 71 ? -0.548 22.047 11.250 1.00 48.09 71 ASP A O 1
ATOM 564 N N . ALA A 1 72 ? -1.569 20.088 11.184 1.00 48.81 72 ALA A N 1
ATOM 565 C CA . ALA A 1 72 ? -2.069 20.194 9.828 1.00 48.81 72 ALA A CA 1
ATOM 566 C C . ALA A 1 72 ? -3.531 20.651 9.866 1.00 48.81 72 ALA A C 1
ATOM 568 O O . ALA A 1 72 ? -4.449 19.969 9.416 1.00 48.81 72 ALA A O 1
ATOM 569 N N . LYS A 1 73 ? -3.747 21.879 10.347 1.00 46.06 73 LYS A N 1
ATOM 570 C CA . LYS A 1 73 ? -4.857 22.706 9.853 1.00 46.06 73 LYS A CA 1
ATOM 571 C C . LYS A 1 73 ? -4.516 23.198 8.443 1.00 46.06 73 LYS A C 1
ATOM 573 O O . LYS A 1 73 ? -4.453 24.398 8.203 1.00 46.06 73 LYS A O 1
ATOM 578 N N . GLU A 1 74 ? -4.292 22.292 7.499 1.00 46.91 74 GLU A N 1
ATOM 579 C CA . GLU A 1 74 ? -4.115 22.650 6.095 1.00 46.91 74 GLU A CA 1
ATOM 580 C C . GLU A 1 74 ? -5.056 21.825 5.225 1.00 46.91 74 GLU A C 1
ATOM 582 O O . GLU A 1 74 ? -4.835 20.657 4.942 1.00 46.91 74 GLU A O 1
ATOM 587 N N . ARG A 1 75 ? -6.156 22.501 4.873 1.00 44.78 75 ARG A N 1
ATOM 588 C CA . ARG A 1 75 ? -6.959 22.399 3.649 1.00 44.78 75 ARG A CA 1
ATOM 589 C C . ARG A 1 75 ? -6.944 21.040 2.938 1.00 44.78 75 ARG A C 1
ATOM 591 O O . ARG A 1 75 ? -5.985 20.675 2.265 1.00 44.78 75 ARG A O 1
ATOM 598 N N . GLU A 1 76 ? -8.115 20.409 2.949 1.00 47.41 76 GLU A N 1
ATOM 599 C CA . GLU A 1 76 ? -8.575 19.417 1.975 1.00 47.41 76 GLU A CA 1
ATOM 600 C C . GLU A 1 76 ? -8.231 19.857 0.533 1.00 47.41 76 GLU A C 1
ATOM 602 O O . GLU A 1 76 ? -8.938 20.666 -0.061 1.00 47.41 76 GLU A O 1
ATOM 607 N N . SER A 1 77 ? -7.088 19.424 -0.010 1.00 48.16 77 SER A N 1
ATOM 608 C CA . SER A 1 77 ? -6.786 19.359 -1.460 1.00 48.16 77 SER A CA 1
ATOM 609 C C . SER A 1 77 ? -5.335 18.991 -1.781 1.00 48.16 77 SER A C 1
ATOM 611 O O . SER A 1 77 ? -5.065 18.640 -2.926 1.00 48.16 77 SER A O 1
ATOM 613 N N . SER A 1 78 ? -4.400 19.021 -0.828 1.00 43.16 78 SER A N 1
ATOM 614 C CA . SER A 1 78 ? -2.996 18.727 -1.138 1.00 43.16 78 SER A CA 1
ATOM 615 C C . SER A 1 78 ? -2.595 17.320 -0.692 1.00 43.16 78 SER A C 1
ATOM 617 O O . SER A 1 78 ? -2.097 17.118 0.408 1.00 43.16 78 SER A O 1
ATOM 619 N N . ASN A 1 79 ? -2.786 16.327 -1.566 1.00 50.44 79 ASN A N 1
ATOM 620 C CA . ASN A 1 79 ? -2.130 15.017 -1.421 1.00 50.44 79 ASN A CA 1
ATOM 621 C C . ASN A 1 79 ? -0.589 15.121 -1.536 1.00 50.44 79 ASN A C 1
ATOM 623 O O . ASN A 1 79 ? 0.112 14.175 -1.184 1.00 50.44 79 ASN A O 1
ATOM 627 N N . ASP A 1 80 ? -0.064 16.263 -1.997 1.00 48.06 80 ASP A N 1
ATOM 628 C CA . ASP A 1 80 ? 1.371 16.515 -2.181 1.00 48.06 80 ASP A CA 1
ATOM 629 C C . ASP A 1 80 ? 2.136 16.721 -0.864 1.00 48.06 80 ASP A C 1
ATOM 631 O O . ASP A 1 80 ? 3.354 16.568 -0.842 1.00 48.06 80 ASP A O 1
ATOM 635 N N . SER A 1 81 ? 1.462 17.033 0.250 1.00 45.62 81 SER A N 1
ATOM 636 C CA . SER A 1 81 ? 2.123 17.235 1.553 1.00 45.62 81 SER A CA 1
ATOM 637 C C . SER A 1 81 ? 2.204 15.969 2.415 1.00 45.62 81 SER A C 1
ATOM 639 O O . SER A 1 81 ? 2.921 15.949 3.416 1.00 45.62 81 SER A O 1
ATOM 641 N N . ILE A 1 82 ? 1.489 14.903 2.035 1.00 49.97 82 ILE A N 1
ATOM 642 C CA . ILE A 1 82 ? 1.391 13.654 2.808 1.00 49.97 82 ILE A CA 1
ATOM 643 C C . ILE A 1 82 ? 2.585 12.723 2.556 1.00 49.97 82 ILE A C 1
ATOM 645 O O . ILE A 1 82 ? 2.999 11.977 3.449 1.00 49.97 82 ILE A O 1
ATOM 649 N N . PHE A 1 83 ? 3.216 12.812 1.384 1.00 52.62 83 PHE A N 1
ATOM 650 C CA . PHE A 1 83 ? 4.544 12.243 1.200 1.00 52.62 83 PHE A CA 1
ATOM 651 C C . PHE A 1 83 ? 5.544 13.142 1.918 1.00 52.62 83 PHE A C 1
ATOM 653 O O . PHE A 1 83 ? 6.038 14.117 1.362 1.00 52.62 83 PHE A O 1
ATOM 660 N N . ARG A 1 84 ? 5.816 12.816 3.186 1.00 49.50 84 ARG A N 1
ATOM 661 C CA . ARG A 1 84 ? 6.931 13.360 3.962 1.00 49.50 84 ARG A CA 1
ATOM 662 C C . ARG A 1 84 ? 8.213 13.321 3.128 1.00 49.50 84 ARG A C 1
ATOM 664 O O . ARG A 1 84 ? 8.948 12.338 3.139 1.00 49.50 84 ARG A O 1
ATOM 671 N N . LEU A 1 85 ? 8.521 14.438 2.488 1.00 49.47 85 LEU A N 1
ATOM 672 C CA . LEU A 1 85 ? 9.882 14.843 2.195 1.00 49.47 85 LEU A CA 1
ATOM 673 C C . LEU A 1 85 ? 10.480 15.252 3.540 1.00 49.47 85 LEU A C 1
ATOM 675 O O . LEU A 1 85 ? 10.490 16.428 3.895 1.00 49.47 85 LEU A O 1
ATOM 679 N N . LEU A 1 86 ? 10.908 14.271 4.341 1.00 48.34 86 LEU A N 1
ATOM 680 C CA . LEU A 1 86 ? 11.885 14.540 5.389 1.00 48.34 86 LEU A CA 1
ATOM 681 C C . LEU A 1 86 ? 13.101 15.138 4.663 1.00 48.34 86 LEU A C 1
ATOM 683 O O . LEU A 1 86 ? 13.742 14.413 3.898 1.00 48.34 86 LEU A O 1
ATOM 687 N N . PRO A 1 87 ? 13.454 16.422 4.870 1.00 50.59 87 PRO A N 1
ATOM 688 C CA . PRO A 1 87 ? 14.597 17.034 4.186 1.00 50.59 87 PRO A CA 1
ATOM 689 C C . PRO A 1 87 ? 15.917 16.312 4.502 1.00 50.59 87 PRO A C 1
ATOM 691 O O . PRO A 1 87 ? 16.915 16.505 3.822 1.00 50.59 87 PRO A O 1
ATOM 694 N N . SER A 1 88 ? 15.912 15.489 5.553 1.00 50.69 88 SER A N 1
ATOM 695 C CA . SER A 1 88 ? 17.037 14.718 6.066 1.00 50.69 88 SER A CA 1
ATOM 696 C C . SER A 1 88 ? 17.146 13.281 5.535 1.00 50.69 88 SER A C 1
ATOM 698 O O . SER A 1 88 ? 18.193 12.682 5.748 1.00 50.69 88 SER A O 1
ATOM 700 N N . ASP A 1 89 ? 16.127 12.723 4.861 1.00 48.47 89 ASP A N 1
ATOM 701 C CA . ASP A 1 89 ? 16.214 11.370 4.256 1.00 48.47 89 ASP A CA 1
ATOM 702 C C . ASP A 1 89 ? 16.705 11.395 2.805 1.00 48.47 89 ASP A C 1
ATOM 704 O O . ASP A 1 89 ? 17.125 10.377 2.255 1.00 48.47 89 ASP A O 1
ATOM 708 N N . HIS A 1 90 ? 16.752 12.575 2.189 1.00 55.53 90 HIS A N 1
ATOM 709 C CA . HIS A 1 90 ? 17.596 12.793 1.027 1.00 55.53 90 HIS A CA 1
ATOM 710 C C . HIS A 1 90 ? 19.024 13.040 1.512 1.00 55.53 90 HIS A C 1
ATOM 712 O O . HIS A 1 90 ? 19.536 14.155 1.453 1.00 55.53 90 HIS A O 1
ATOM 718 N N . ALA A 1 91 ? 19.722 11.984 1.937 1.00 56.03 91 ALA A N 1
ATOM 719 C CA . ALA A 1 91 ? 21.133 11.949 1.589 1.00 56.03 91 ALA A CA 1
ATOM 720 C C . ALA A 1 91 ? 21.133 12.045 0.064 1.00 56.03 91 ALA A C 1
ATOM 722 O O . ALA A 1 91 ? 20.748 11.079 -0.597 1.00 56.03 91 ALA A O 1
ATOM 723 N N . HIS A 1 92 ? 21.399 13.237 -0.483 1.00 55.56 92 HIS A N 1
ATOM 724 C CA . HIS A 1 92 ? 21.524 13.406 -1.920 1.00 55.56 92 HIS A CA 1
ATOM 725 C C . HIS A 1 92 ? 22.454 12.288 -2.372 1.00 55.56 92 HIS A C 1
ATOM 727 O O . HIS A 1 92 ? 23.609 12.225 -1.939 1.00 55.56 92 HIS A O 1
ATOM 733 N N . GLY A 1 93 ? 21.901 11.331 -3.127 1.00 63.19 93 GLY A N 1
ATOM 734 C CA . GLY A 1 93 ? 22.707 10.281 -3.724 1.00 63.19 93 GLY A CA 1
ATOM 735 C C . GLY A 1 93 ? 23.878 10.978 -4.396 1.00 63.19 93 GLY A C 1
ATOM 736 O O . GLY A 1 93 ? 23.682 12.059 -4.956 1.00 63.19 93 GLY A O 1
ATOM 737 N N . LYS A 1 94 ? 25.085 10.426 -4.226 1.00 74.06 94 LYS A N 1
ATOM 738 C CA . LYS A 1 94 ? 26.340 11.010 -4.713 1.00 74.06 94 L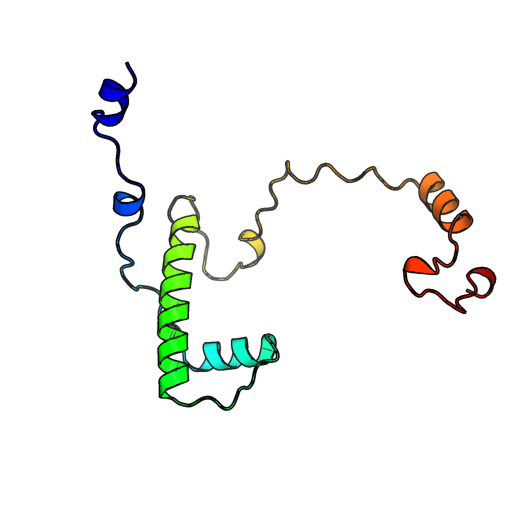YS A CA 1
ATOM 739 C C . LYS A 1 94 ? 26.090 11.756 -6.025 1.00 74.06 94 LYS A C 1
ATOM 741 O O . LYS A 1 94 ? 25.649 11.136 -6.990 1.00 74.06 94 LYS A O 1
ATOM 746 N N . GLU A 1 95 ? 26.321 13.068 -6.021 1.00 78.00 95 GLU A N 1
ATOM 747 C CA . GLU A 1 95 ? 26.026 13.912 -7.177 1.00 78.00 95 GLU A CA 1
ATOM 748 C C . GLU A 1 95 ? 26.706 13.327 -8.418 1.00 78.00 95 GLU A C 1
ATOM 750 O O . GLU A 1 95 ? 27.919 13.090 -8.427 1.00 78.00 95 GLU A O 1
ATOM 755 N N . VAL A 1 96 ? 25.911 13.051 -9.453 1.00 81.56 96 VAL A N 1
ATOM 756 C CA . VAL A 1 96 ? 26.424 12.535 -10.721 1.00 81.56 96 VAL A CA 1
ATOM 757 C C . VAL A 1 96 ? 27.157 13.679 -11.409 1.00 81.56 96 VAL A C 1
ATOM 759 O O . VAL A 1 96 ? 26.552 14.600 -11.958 1.00 81.56 96 VAL A O 1
ATOM 762 N N . THR A 1 97 ? 28.485 13.644 -11.364 1.00 87.62 97 THR A N 1
ATOM 763 C CA . THR A 1 97 ? 29.321 14.573 -12.119 1.00 87.62 97 THR A CA 1
ATOM 764 C C . THR A 1 97 ? 29.361 14.151 -13.584 1.00 87.62 97 THR A C 1
ATOM 766 O O . THR A 1 97 ? 29.274 12.964 -13.905 1.00 87.62 97 THR A O 1
ATOM 769 N N . LEU A 1 98 ? 29.589 15.107 -14.490 1.00 85.81 98 LEU A N 1
ATOM 770 C CA . LEU A 1 98 ? 29.765 14.821 -15.919 1.00 85.81 98 LEU A CA 1
ATOM 771 C C . LEU A 1 98 ? 30.840 13.749 -16.172 1.00 85.81 98 LEU A C 1
ATOM 773 O O . LEU A 1 98 ? 30.687 12.908 -17.051 1.00 85.81 98 LEU A O 1
ATOM 777 N N . THR A 1 99 ? 31.913 13.754 -15.380 1.00 88.81 99 THR A N 1
ATOM 778 C CA . THR A 1 99 ? 32.973 12.744 -15.465 1.00 88.81 99 THR A CA 1
ATOM 779 C C . THR A 1 99 ? 32.479 11.354 -15.075 1.00 88.81 99 THR A C 1
ATOM 781 O O . THR A 1 99 ? 32.752 10.408 -15.808 1.00 88.81 99 THR A O 1
ATOM 784 N N . SER A 1 100 ? 31.716 11.233 -13.981 1.00 87.75 100 SER A N 1
ATOM 785 C CA . SER A 1 100 ? 31.138 9.951 -13.557 1.00 87.75 100 SER A CA 1
ATOM 786 C C . SER A 1 100 ? 30.126 9.411 -14.568 1.00 87.75 100 SER A C 1
ATOM 788 O O . SER A 1 100 ? 30.168 8.232 -14.894 1.00 87.75 100 SER A O 1
ATOM 790 N N . LEU A 1 101 ? 29.309 10.284 -15.164 1.00 87.69 101 LEU A N 1
ATOM 791 C CA . LEU A 1 101 ? 28.345 9.897 -16.191 1.00 87.69 101 LEU A CA 1
ATOM 792 C C . LEU A 1 101 ? 29.032 9.364 -17.457 1.00 87.69 101 LEU A C 1
ATOM 794 O O . LEU A 1 101 ? 28.634 8.338 -18.002 1.00 87.69 101 LEU A O 1
ATOM 798 N N . LEU A 1 102 ? 30.076 10.049 -17.937 1.00 89.31 102 LEU A N 1
ATOM 799 C CA . LEU A 1 102 ? 30.828 9.602 -19.115 1.00 89.31 102 LEU A CA 1
ATOM 800 C C . LEU A 1 102 ? 31.551 8.274 -18.863 1.00 89.31 102 LEU A C 1
ATOM 802 O O . LEU A 1 102 ? 31.671 7.452 -19.772 1.00 89.31 102 LEU A O 1
ATOM 806 N N . GLU A 1 103 ? 32.026 8.060 -17.637 1.00 89.94 103 GLU A N 1
ATOM 807 C CA . GLU A 1 103 ? 32.622 6.794 -17.224 1.00 89.94 103 GLU A CA 1
ATOM 808 C C . GLU A 1 103 ? 31.581 5.664 -17.175 1.00 89.94 103 GLU A C 1
ATOM 810 O O . GLU A 1 103 ? 31.843 4.579 -17.694 1.00 89.94 103 GLU A O 1
ATOM 815 N N . GLU A 1 104 ? 30.384 5.919 -16.641 1.00 86.69 104 GLU A N 1
ATOM 816 C CA . GLU A 1 104 ? 29.271 4.960 -16.613 1.00 86.69 104 GLU A CA 1
ATOM 817 C C . GLU A 1 104 ? 28.799 4.573 -18.019 1.00 86.69 104 GLU A C 1
ATOM 819 O O . GLU A 1 104 ? 28.665 3.386 -18.308 1.00 86.69 104 GLU A O 1
ATOM 824 N N . ILE A 1 105 ? 28.642 5.544 -18.927 1.00 86.19 105 ILE A N 1
ATOM 825 C CA . ILE A 1 105 ? 28.279 5.282 -20.330 1.00 86.19 105 ILE A CA 1
ATOM 826 C C . ILE A 1 105 ? 29.345 4.419 -21.011 1.00 86.19 105 ILE A C 1
ATOM 828 O O . ILE A 1 105 ? 29.022 3.453 -21.698 1.00 86.19 105 ILE A O 1
ATOM 832 N N . LYS A 1 106 ? 30.629 4.733 -20.804 1.00 84.69 106 LYS A N 1
ATOM 833 C CA . LYS A 1 106 ? 31.735 3.958 -21.384 1.00 84.69 106 LYS A CA 1
ATOM 834 C C . LYS A 1 106 ? 31.769 2.518 -20.867 1.00 84.69 106 LYS A C 1
ATOM 836 O O . LYS A 1 106 ? 32.200 1.615 -21.583 1.00 84.69 106 LYS A O 1
ATOM 841 N N . ASN A 1 107 ? 31.361 2.317 -19.620 1.00 85.50 107 ASN A N 1
ATOM 842 C CA . ASN A 1 107 ? 31.359 1.018 -18.965 1.00 85.50 107 ASN A CA 1
ATOM 843 C C . ASN A 1 107 ? 30.030 0.265 -19.118 1.00 85.50 107 ASN A C 1
ATOM 845 O O . ASN A 1 107 ? 29.922 -0.850 -18.605 1.00 85.50 107 ASN A O 1
ATOM 849 N N . LEU A 1 108 ? 29.051 0.827 -19.835 1.00 84.81 108 LEU A N 1
ATOM 850 C CA . LEU A 1 108 ? 27.767 0.189 -20.087 1.00 84.81 108 LEU A CA 1
ATOM 851 C C . LEU A 1 108 ? 27.970 -1.079 -20.925 1.00 84.81 108 LEU A C 1
ATOM 853 O O . LEU A 1 108 ? 28.561 -1.058 -22.007 1.00 84.81 108 LEU A O 1
ATOM 857 N N . ARG A 1 109 ? 27.500 -2.207 -20.401 1.00 83.19 109 ARG A N 1
ATOM 858 C CA . ARG A 1 109 ? 27.572 -3.522 -21.039 1.00 83.19 109 ARG A CA 1
ATOM 859 C C . ARG A 1 109 ? 26.243 -4.217 -20.825 1.00 83.19 109 ARG A C 1
ATOM 861 O O . ARG A 1 109 ? 25.675 -4.082 -19.746 1.00 83.19 109 ARG A O 1
ATOM 868 N N . ALA A 1 110 ? 25.805 -4.960 -21.835 1.00 84.19 110 ALA A N 1
ATOM 869 C CA . ALA A 1 110 ? 24.649 -5.829 -21.704 1.00 84.19 110 ALA A CA 1
ATOM 870 C C . ALA A 1 110 ? 24.888 -6.835 -20.570 1.00 84.19 110 ALA A C 1
ATOM 872 O O . ALA A 1 110 ? 25.935 -7.491 -20.535 1.00 84.19 110 ALA A O 1
ATOM 873 N N . ASP A 1 111 ? 23.942 -6.906 -19.644 1.00 81.75 111 ASP A N 1
ATOM 874 C CA . ASP A 1 111 ? 23.949 -7.775 -18.476 1.00 81.75 111 ASP A CA 1
ATOM 875 C C . ASP A 1 111 ? 23.031 -8.997 -18.702 1.00 81.75 111 ASP A C 1
ATOM 877 O O . ASP A 1 111 ? 21.801 -8.877 -18.620 1.00 81.75 111 ASP A O 1
ATOM 881 N N . PRO A 1 112 ? 23.593 -10.194 -18.973 1.00 82.00 112 PRO A N 1
ATOM 882 C CA . PRO A 1 112 ? 22.804 -11.401 -19.225 1.00 82.00 112 PRO A CA 1
ATOM 883 C C . PRO A 1 112 ? 21.954 -11.825 -18.021 1.00 82.00 112 PRO A C 1
ATOM 885 O O . PRO A 1 112 ? 20.891 -12.415 -18.194 1.00 82.00 112 PRO A O 1
ATOM 888 N N . GLU A 1 113 ? 22.368 -11.497 -16.790 1.00 87.50 113 GLU A N 1
ATOM 889 C CA . GLU A 1 113 ? 21.601 -11.841 -15.583 1.00 87.50 113 GLU A CA 1
ATOM 890 C C . GLU A 1 113 ? 20.317 -11.008 -15.452 1.00 87.50 113 GLU A C 1
ATOM 892 O O . GLU A 1 113 ? 19.370 -11.423 -14.783 1.00 87.50 113 GLU A O 1
ATOM 897 N N . LYS A 1 114 ? 20.250 -9.860 -16.140 1.00 84.94 114 LYS A N 1
ATOM 898 C CA . LYS A 1 114 ? 19.043 -9.029 -16.264 1.00 84.94 114 LYS A CA 1
ATOM 899 C C . LYS A 1 114 ? 18.212 -9.353 -17.507 1.00 84.94 114 LYS A C 1
ATOM 901 O O . LYS A 1 114 ? 17.195 -8.701 -17.741 1.00 84.94 114 LYS A O 1
ATOM 906 N N . GLY A 1 115 ? 18.612 -10.360 -18.286 1.00 82.94 115 GLY A N 1
ATOM 907 C CA . GLY A 1 115 ? 17.942 -10.746 -19.527 1.00 82.94 115 GLY A CA 1
ATOM 908 C C . GLY A 1 115 ? 18.234 -9.814 -20.705 1.00 82.94 115 GLY A C 1
ATOM 909 O O . GLY A 1 115 ? 17.440 -9.760 -21.643 1.00 82.94 115 GLY A O 1
ATOM 910 N N . GLU A 1 116 ? 19.352 -9.081 -20.686 1.00 84.69 116 GLU A N 1
ATOM 911 C CA . GLU A 1 116 ? 19.780 -8.191 -21.778 1.00 84.69 116 GLU A CA 1
ATOM 912 C C . GLU A 1 116 ? 20.471 -8.962 -22.927 1.00 84.69 116 GLU A C 1
ATOM 914 O O . GLU A 1 116 ? 21.471 -8.524 -23.498 1.00 84.69 116 GLU A O 1
ATOM 919 N N . ASP A 1 117 ? 19.943 -10.130 -23.293 1.00 77.19 117 ASP A N 1
ATOM 920 C CA . ASP A 1 117 ? 20.484 -10.948 -24.377 1.00 77.19 117 ASP A CA 1
ATOM 921 C C . ASP A 1 117 ? 20.141 -10.344 -25.751 1.00 77.19 117 ASP A C 1
ATOM 923 O O . ASP A 1 117 ? 18.983 -10.083 -26.079 1.00 77.19 117 ASP A O 1
ATOM 927 N N . GLY A 1 118 ? 21.159 -10.133 -26.592 1.00 70.19 118 GLY A N 1
ATOM 928 C CA . GLY A 1 118 ? 20.995 -9.575 -27.942 1.00 70.19 118 GLY A CA 1
ATOM 929 C C . GLY A 1 118 ? 20.954 -8.043 -28.015 1.00 70.19 118 GLY A C 1
ATOM 930 O O . GLY A 1 118 ? 20.785 -7.498 -29.108 1.00 70.19 118 GLY A O 1
ATOM 931 N N . PHE A 1 119 ? 21.149 -7.346 -26.891 1.00 67.38 119 PHE A N 1
ATOM 932 C CA . PHE A 1 119 ? 21.274 -5.892 -26.857 1.00 67.38 119 PHE A CA 1
ATOM 933 C C . PHE A 1 119 ? 22.729 -5.478 -27.120 1.00 67.38 119 PHE A C 1
ATOM 935 O O . PHE A 1 119 ? 23.630 -5.743 -26.328 1.00 67.38 119 PHE A O 1
ATOM 942 N N . ASP A 1 120 ? 22.981 -4.848 -28.266 1.00 69.31 120 ASP A N 1
ATOM 943 C CA . ASP A 1 120 ? 24.312 -4.372 -28.635 1.00 69.31 120 ASP A CA 1
ATOM 944 C C . ASP A 1 120 ? 24.427 -2.880 -28.324 1.00 69.31 120 ASP A C 1
ATOM 946 O O . ASP A 1 120 ? 23.970 -2.034 -29.093 1.00 69.31 120 ASP A O 1
ATOM 950 N N . VAL A 1 121 ? 25.048 -2.562 -27.186 1.00 66.62 121 VAL A N 1
ATOM 951 C CA . VAL A 1 121 ? 25.246 -1.183 -26.708 1.00 66.62 121 VAL A CA 1
ATOM 952 C C . VAL A 1 121 ? 26.026 -0.329 -27.722 1.00 66.62 121 VAL A C 1
ATOM 954 O O . VAL A 1 121 ? 25.892 0.888 -27.727 1.00 66.62 121 VAL A O 1
ATOM 957 N N . SER A 1 122 ? 26.797 -0.945 -28.629 1.00 66.19 122 SER A N 1
ATOM 958 C CA . SER A 1 122 ? 27.541 -0.233 -29.679 1.00 66.19 122 SER A CA 1
ATOM 959 C C . SER A 1 122 ? 26.696 0.199 -30.887 1.00 66.19 122 SER A C 1
ATOM 961 O O . SER A 1 122 ? 27.205 0.896 -31.766 1.00 66.19 122 SER A O 1
ATOM 963 N N . LYS A 1 123 ? 25.423 -0.218 -30.948 1.00 64.12 123 LYS A N 1
ATOM 964 C CA . LYS A 1 123 ? 24.470 0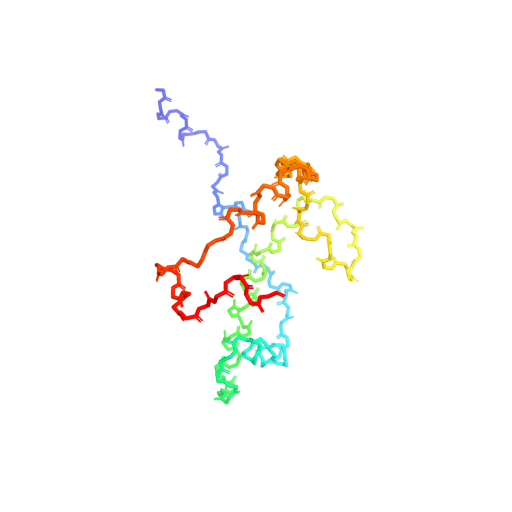.117 -32.022 1.00 64.12 123 LYS A CA 1
ATOM 965 C C . LYS A 1 123 ? 23.427 1.172 -31.629 1.00 64.12 123 LYS A C 1
ATOM 967 O O . LYS A 1 123 ? 22.552 1.461 -32.446 1.00 64.12 123 LYS A O 1
ATOM 972 N N . LEU A 1 124 ? 23.502 1.701 -30.407 1.00 57.75 124 LEU A N 1
ATOM 973 C CA . LEU A 1 124 ? 22.750 2.875 -29.944 1.00 57.75 124 LEU A CA 1
ATOM 974 C C . LEU A 1 124 ? 23.457 4.167 -30.364 1.00 57.75 124 LEU A C 1
ATOM 976 O O . LEU A 1 124 ? 22.731 5.121 -30.720 1.00 57.75 124 LEU A O 1
#

Organism: NCBI:txid984487

Sequence (124 aa):
QIQSLFKAPTWSVQELLHAPQSDVSIDKGSVRKILKLSGLKTDITEQEEERLAEALSTQMTFIKHLYEGSDAKERESSNDSIFRLLPSDHAHGKEVTLTSLLEEIKNLRADPEKGEDGFDVSKL